Protein AF-A0A7C6T368-F1 (afdb_monomer_lite)

pLDDT: mean 79.38, std 20.8, range [35.84, 97.06]

Foldseek 3Di:
DDDDDDDDPPPDDDPPDDDDDDPVVSLVVCLVPPQLVVVLLVLLQVLCVVVVHDSPQWDWDDDPQKTFIDGPHDTQDIDGSVRSVVQSVVDSNSSNVVCNCRVVVVVVVDDD

Radius of gyration: 17.43 Å; chains: 1; bounding box: 48×48×42 Å

Structure (mmCIF, N/CA/C/O backbone):
data_AF-A0A7C6T368-F1
#
_entry.id   AF-A0A7C6T368-F1
#
loop_
_atom_site.group_PDB
_atom_site.id
_atom_site.type_symbol
_atom_site.label_atom_id
_atom_site.label_alt_id
_atom_site.label_comp_id
_atom_site.label_asym_id
_atom_site.label_entity_id
_atom_site.label_seq_i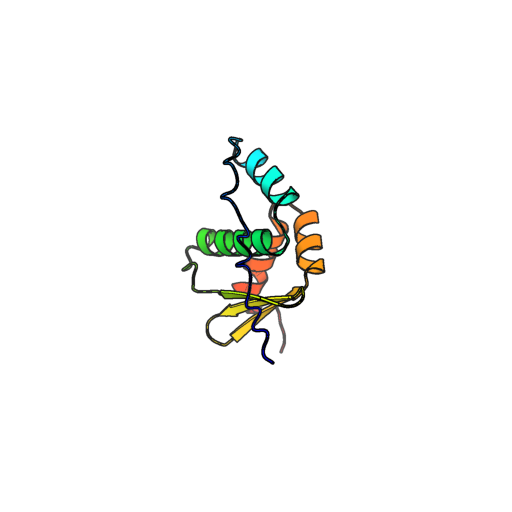d
_atom_site.pdbx_PDB_ins_code
_atom_site.Cartn_x
_atom_site.Cartn_y
_atom_site.Cartn_z
_atom_site.occupancy
_atom_site.B_iso_or_equiv
_atom_site.auth_seq_id
_atom_site.auth_comp_id
_atom_site.auth_asym_id
_atom_site.auth_atom_id
_atom_site.pdbx_PDB_model_num
ATOM 1 N N . MET A 1 1 ? 25.278 -32.854 28.087 1.00 45.22 1 MET A N 1
ATOM 2 C CA . MET A 1 1 ? 23.974 -32.192 28.330 1.00 45.22 1 MET A CA 1
ATOM 3 C C . MET A 1 1 ? 24.285 -30.905 29.082 1.00 45.22 1 MET A C 1
ATOM 5 O O . MET A 1 1 ? 25.014 -31.015 30.048 1.00 45.22 1 MET A O 1
ATOM 9 N N . LEU A 1 2 ? 23.911 -29.685 28.701 1.00 42.62 2 LEU A N 1
ATOM 10 C CA . LEU A 1 2 ? 23.062 -29.158 27.634 1.00 42.62 2 LEU A CA 1
ATOM 11 C C . LEU A 1 2 ? 23.870 -28.174 26.761 1.00 42.62 2 LEU A C 1
ATOM 13 O O . LEU A 1 2 ? 24.763 -27.492 27.253 1.00 42.62 2 LEU A O 1
ATOM 17 N N . LYS A 1 3 ? 23.545 -28.116 25.466 1.00 43.22 3 LYS A N 1
ATOM 18 C CA . LYS A 1 3 ? 23.913 -27.014 24.571 1.00 43.22 3 LYS A CA 1
ATOM 19 C C . LYS A 1 3 ? 22.771 -26.005 24.622 1.00 43.22 3 LYS A C 1
ATOM 21 O O . LYS A 1 3 ? 21.669 -26.366 24.225 1.00 43.22 3 LYS A O 1
ATOM 26 N N . GLU A 1 4 ? 23.041 -24.767 25.004 1.00 44.53 4 GLU A N 1
ATOM 27 C CA . GLU A 1 4 ? 22.156 -23.648 24.681 1.00 44.53 4 GLU A CA 1
ATOM 28 C C . GLU A 1 4 ? 22.870 -22.756 23.668 1.00 44.53 4 GLU A C 1
ATOM 30 O O . GLU A 1 4 ? 23.777 -21.989 23.979 1.00 44.53 4 GLU A O 1
ATOM 35 N N . LYS A 1 5 ? 22.484 -22.947 22.403 1.00 50.97 5 LYS A N 1
ATOM 36 C CA . LYS A 1 5 ? 22.604 -21.936 21.357 1.00 50.97 5 LYS A CA 1
ATOM 37 C C . LYS A 1 5 ? 21.489 -20.932 21.615 1.00 50.97 5 LYS A C 1
ATOM 39 O O . LYS A 1 5 ? 20.348 -21.368 21.699 1.00 50.97 5 LYS A O 1
ATOM 44 N N . ASN A 1 6 ? 21.779 -19.636 21.650 1.00 41.81 6 ASN A N 1
ATOM 45 C CA . ASN A 1 6 ? 20.746 -18.637 21.410 1.00 41.81 6 ASN A CA 1
ATOM 46 C C . ASN A 1 6 ? 21.300 -17.439 20.638 1.00 41.81 6 ASN A C 1
ATOM 48 O O . ASN A 1 6 ? 22.060 -16.629 21.157 1.00 41.81 6 ASN A O 1
ATOM 52 N N . SER A 1 7 ? 20.852 -17.411 19.381 1.00 41.41 7 SER A N 1
ATOM 53 C CA . SER A 1 7 ? 20.502 -16.255 18.564 1.00 41.41 7 SER A CA 1
ATOM 54 C C . SER A 1 7 ? 21.564 -15.173 18.403 1.00 41.41 7 SER A C 1
ATOM 56 O O . SER A 1 7 ? 21.594 -14.174 19.121 1.00 41.41 7 SER A O 1
ATOM 58 N N . GLU A 1 8 ? 22.362 -15.334 17.350 1.00 41.69 8 GLU A N 1
ATOM 59 C CA . GLU A 1 8 ? 22.941 -14.205 16.630 1.00 41.69 8 GLU A CA 1
ATOM 60 C C . GLU A 1 8 ? 21.813 -13.210 16.327 1.00 41.69 8 GLU A C 1
ATOM 62 O O . GLU A 1 8 ? 20.777 -13.559 15.759 1.00 41.69 8 GLU A O 1
ATOM 67 N N . LYS A 1 9 ? 21.974 -11.978 16.812 1.00 43.88 9 LYS A N 1
ATOM 68 C CA . LYS A 1 9 ? 21.125 -10.860 16.423 1.00 43.88 9 LYS A CA 1
ATOM 69 C C . LYS A 1 9 ? 21.375 -10.632 14.939 1.00 43.88 9 LYS A C 1
ATOM 71 O O . LYS A 1 9 ? 22.481 -10.261 14.556 1.00 43.88 9 LYS A O 1
ATOM 76 N N . GLU A 1 10 ? 20.357 -10.871 14.129 1.00 41.31 10 GLU A N 1
ATOM 77 C CA . GLU A 1 10 ? 20.323 -10.447 12.739 1.00 41.31 10 GLU A CA 1
ATOM 78 C C . GLU A 1 10 ? 20.335 -8.910 12.705 1.00 41.31 10 GLU A C 1
ATOM 80 O O . GLU A 1 10 ? 19.306 -8.242 12.776 1.00 41.31 10 GLU A O 1
ATOM 85 N N . ASP A 1 11 ? 21.543 -8.351 12.660 1.00 48.12 11 ASP A N 1
ATOM 86 C CA . ASP A 1 11 ? 21.826 -6.942 12.406 1.00 48.12 11 ASP A CA 1
ATOM 87 C C . ASP A 1 11 ? 21.502 -6.644 10.932 1.00 48.12 11 ASP A C 1
ATOM 89 O O . ASP A 1 11 ? 22.340 -6.758 10.034 1.00 48.12 11 ASP A O 1
ATOM 93 N N . CYS A 1 12 ? 20.225 -6.375 10.666 1.00 37.50 12 CYS A N 1
ATOM 94 C CA . CYS A 1 12 ? 19.682 -6.213 9.322 1.00 37.50 12 CYS A CA 1
ATOM 95 C C . CYS A 1 12 ? 19.235 -4.775 9.083 1.00 37.50 12 CYS A C 1
ATOM 97 O O . CYS A 1 12 ? 18.093 -4.412 9.355 1.00 37.50 12 CYS A O 1
ATOM 99 N N . GLY A 1 13 ? 20.120 -3.981 8.482 1.00 40.06 13 GLY A N 1
ATOM 100 C CA . GLY A 1 13 ? 19.713 -2.794 7.731 1.00 40.06 13 GLY A CA 1
ATOM 101 C C . GLY A 1 13 ? 20.498 -1.546 8.091 1.00 40.06 13 GLY A C 1
ATOM 102 O O . GLY A 1 13 ? 20.042 -0.703 8.857 1.00 40.06 13 GLY A O 1
ATOM 103 N N . ARG A 1 14 ? 21.675 -1.391 7.475 1.00 47.16 14 ARG A N 1
ATOM 104 C CA . ARG A 1 14 ? 22.393 -0.108 7.442 1.00 47.16 14 ARG A CA 1
ATOM 105 C C . ARG A 1 14 ? 21.462 0.993 6.904 1.00 47.16 14 ARG A C 1
ATOM 107 O O . ARG A 1 14 ? 20.674 0.710 6.000 1.00 47.16 14 ARG A O 1
ATOM 114 N N . PRO A 1 15 ? 21.582 2.251 7.365 1.00 48.34 15 PRO A N 1
ATOM 115 C CA . PRO A 1 15 ? 20.807 3.348 6.802 1.00 48.34 15 PRO A CA 1
ATOM 116 C C . PRO A 1 15 ? 21.150 3.498 5.314 1.00 48.34 15 PRO A C 1
ATOM 118 O O . PRO A 1 15 ? 22.318 3.658 4.947 1.00 48.34 15 PRO A O 1
ATOM 121 N N . PHE A 1 16 ? 20.133 3.405 4.454 1.00 50.12 16 PHE A N 1
ATOM 122 C CA . PHE A 1 16 ? 20.272 3.596 3.014 1.00 50.12 16 PHE A CA 1
ATOM 123 C C . PHE A 1 16 ? 20.984 4.926 2.724 1.00 50.12 16 PHE A C 1
ATOM 125 O O . PHE A 1 16 ? 20.632 5.986 3.247 1.00 50.12 16 PHE A O 1
ATOM 132 N N . ARG A 1 17 ? 22.023 4.857 1.888 1.00 51.56 17 ARG A N 1
ATOM 133 C CA . ARG A 1 17 ? 22.825 6.001 1.445 1.00 51.56 17 ARG A CA 1
ATOM 134 C C . ARG A 1 17 ? 21.893 6.990 0.729 1.00 51.56 17 ARG A C 1
ATOM 136 O O . ARG A 1 17 ? 21.255 6.614 -0.248 1.00 51.56 17 ARG A O 1
ATOM 143 N N . ARG A 1 18 ? 21.804 8.241 1.202 1.00 48.69 18 ARG A N 1
ATOM 144 C CA . ARG A 1 18 ? 21.010 9.307 0.558 1.00 48.69 18 ARG A CA 1
ATOM 145 C C . ARG A 1 18 ? 21.470 9.490 -0.894 1.00 48.69 18 ARG A C 1
ATOM 147 O O . ARG A 1 18 ? 22.585 9.950 -1.128 1.00 48.69 18 ARG A O 1
ATOM 154 N N . ILE A 1 19 ? 20.615 9.145 -1.855 1.00 48.41 19 ILE A N 1
ATOM 155 C CA . ILE A 1 19 ? 20.843 9.426 -3.275 1.00 48.41 19 ILE A CA 1
ATOM 156 C C . ILE A 1 19 ? 20.332 10.843 -3.543 1.00 48.41 19 ILE A C 1
ATOM 158 O O . ILE A 1 19 ? 19.137 11.109 -3.436 1.00 48.41 19 ILE A O 1
ATOM 162 N N . ALA A 1 20 ? 21.244 11.766 -3.851 1.00 43.22 20 ALA A N 1
ATOM 163 C CA . ALA A 1 20 ? 20.900 13.119 -4.268 1.00 43.22 20 ALA A CA 1
ATOM 164 C C . ALA A 1 20 ? 20.480 13.100 -5.746 1.00 43.22 20 ALA A C 1
ATOM 166 O O . ALA A 1 20 ? 21.319 13.103 -6.642 1.00 43.22 20 ALA A O 1
ATOM 167 N N . GLY A 1 21 ? 19.174 13.052 -5.990 1.00 42.69 21 GLY A N 1
ATOM 168 C CA . GLY A 1 21 ? 18.560 13.285 -7.293 1.00 42.69 21 GLY A CA 1
ATOM 169 C C . GLY A 1 21 ? 17.357 14.208 -7.136 1.00 42.69 21 GLY A C 1
ATOM 170 O O . GLY A 1 21 ? 16.777 14.277 -6.051 1.00 42.69 21 GLY A O 1
ATOM 171 N N . GLY A 1 22 ? 16.975 14.914 -8.205 1.00 53.50 22 GLY A N 1
ATOM 172 C CA . GLY A 1 22 ? 15.682 15.606 -8.248 1.00 53.50 22 GLY A CA 1
ATOM 173 C C . GLY A 1 22 ? 14.554 14.635 -7.883 1.00 53.50 22 GLY A C 1
ATOM 174 O O . GLY A 1 22 ? 14.705 13.428 -8.091 1.00 53.50 22 GLY A O 1
ATOM 175 N N . SER A 1 23 ? 13.453 15.144 -7.322 1.00 62.66 23 SER A N 1
ATOM 176 C CA . SER A 1 23 ? 12.370 14.324 -6.749 1.00 62.66 23 SER A CA 1
ATOM 177 C C . SER A 1 23 ? 11.963 13.146 -7.645 1.00 62.66 23 SER A C 1
ATOM 179 O O . SER A 1 23 ? 11.836 12.034 -7.148 1.00 62.66 23 SER A O 1
ATOM 181 N N . GLY A 1 24 ? 11.889 13.345 -8.967 1.00 70.69 24 GLY A N 1
ATOM 182 C CA . GLY A 1 24 ? 11.578 12.284 -9.933 1.00 70.69 24 GLY A CA 1
ATOM 183 C C . GLY A 1 24 ? 12.645 11.187 -10.091 1.00 70.69 24 GLY A C 1
ATOM 184 O O . GLY A 1 24 ? 12.299 10.015 -10.213 1.00 70.69 24 GLY A O 1
ATOM 185 N N . PHE A 1 25 ? 13.942 11.519 -10.051 1.00 77.38 25 PHE A N 1
ATOM 186 C CA . PHE A 1 25 ? 15.007 10.509 -10.154 1.00 77.38 25 PHE A CA 1
ATOM 187 C C . PHE A 1 25 ? 15.107 9.690 -8.868 1.00 77.38 25 PHE A C 1
ATOM 189 O O . PHE A 1 25 ? 15.115 8.462 -8.924 1.00 77.38 25 PHE A O 1
ATOM 196 N N . ALA A 1 26 ? 15.128 10.352 -7.708 1.00 80.62 26 ALA A N 1
ATOM 197 C CA . ALA A 1 26 ? 15.185 9.660 -6.423 1.00 80.62 26 ALA A CA 1
ATOM 198 C C . ALA A 1 26 ? 13.968 8.739 -6.221 1.00 80.62 26 ALA A C 1
ATOM 200 O O . ALA A 1 26 ? 14.131 7.612 -5.757 1.00 80.62 26 ALA A O 1
ATOM 201 N N . ASP A 1 27 ? 12.776 9.177 -6.637 1.00 80.00 27 ASP A N 1
ATOM 202 C CA . ASP A 1 27 ? 11.560 8.365 -6.588 1.00 80.00 27 ASP A CA 1
ATOM 203 C C . ASP A 1 27 ? 11.629 7.152 -7.527 1.00 80.00 27 ASP A C 1
ATOM 205 O O . ASP A 1 27 ? 11.308 6.036 -7.122 1.00 80.00 27 ASP A O 1
ATOM 209 N N . SER A 1 28 ? 12.147 7.327 -8.748 1.00 81.69 28 SER A N 1
ATOM 210 C CA . SER A 1 28 ? 12.324 6.211 -9.688 1.00 81.69 28 SER A CA 1
ATOM 211 C C . SER A 1 28 ? 13.293 5.139 -9.169 1.00 81.69 28 SER A C 1
ATOM 213 O O . SER A 1 28 ? 13.029 3.940 -9.292 1.00 81.69 28 SER A O 1
ATOM 21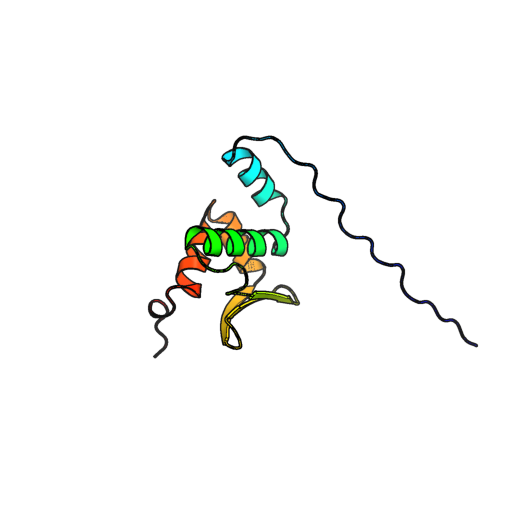5 N N . ILE A 1 29 ? 14.389 5.557 -8.527 1.00 84.69 29 ILE A N 1
ATOM 216 C CA . ILE A 1 29 ? 15.350 4.640 -7.911 1.00 84.69 29 ILE A CA 1
ATOM 217 C C . ILE A 1 29 ? 14.732 3.957 -6.691 1.00 84.69 29 ILE A C 1
ATOM 219 O O . ILE A 1 29 ? 14.855 2.746 -6.537 1.00 84.69 29 ILE A O 1
ATOM 223 N N . PHE A 1 30 ? 14.019 4.702 -5.848 1.00 84.62 30 PHE A N 1
ATOM 224 C CA . PHE A 1 30 ? 13.311 4.124 -4.711 1.00 84.62 30 PHE A CA 1
ATOM 225 C C . PHE A 1 30 ? 12.315 3.048 -5.161 1.00 84.62 30 PHE A C 1
ATOM 227 O O . PHE A 1 30 ? 12.342 1.938 -4.640 1.00 84.62 30 PHE A O 1
ATOM 234 N N . ARG A 1 31 ? 11.491 3.333 -6.175 1.00 82.44 31 ARG A N 1
ATOM 235 C CA . ARG A 1 31 ? 10.506 2.384 -6.714 1.00 82.44 31 ARG A CA 1
ATOM 236 C C . ARG A 1 31 ? 11.132 1.100 -7.245 1.00 82.44 31 ARG A C 1
ATOM 238 O O . ARG A 1 31 ? 10.514 0.049 -7.149 1.00 82.44 31 ARG A O 1
ATOM 245 N N . THR A 1 32 ? 12.328 1.187 -7.821 1.00 84.25 32 THR A N 1
ATOM 246 C CA . THR A 1 32 ? 13.019 0.026 -8.402 1.00 84.25 32 THR A CA 1
ATOM 247 C C . THR A 1 32 ? 13.823 -0.772 -7.382 1.00 84.25 32 THR A C 1
ATOM 249 O O . THR A 1 32 ? 14.048 -1.958 -7.599 1.00 84.25 32 THR A O 1
ATOM 252 N N . GLN A 1 33 ? 14.265 -0.149 -6.286 1.00 89.00 33 GLN A N 1
ATOM 253 C CA . GLN A 1 33 ? 15.140 -0.789 -5.297 1.00 89.00 33 GLN A CA 1
ATOM 254 C C . GLN A 1 33 ? 14.445 -1.173 -3.989 1.00 89.00 33 GLN A C 1
ATOM 256 O O . GLN A 1 33 ? 14.962 -2.021 -3.264 1.00 89.00 33 GLN A O 1
ATOM 261 N N . ALA A 1 34 ? 13.320 -0.545 -3.647 1.00 90.12 34 ALA A N 1
ATOM 262 C CA . ALA A 1 34 ? 12.596 -0.865 -2.427 1.00 90.12 34 ALA A CA 1
ATOM 263 C C . ALA A 1 34 ? 11.943 -2.247 -2.528 1.00 90.12 34 ALA A C 1
ATOM 265 O O . ALA A 1 34 ? 11.267 -2.556 -3.509 1.00 90.12 34 ALA A O 1
ATOM 266 N N . ASP A 1 35 ? 12.069 -3.057 -1.476 1.00 92.81 35 ASP A N 1
ATOM 267 C CA . ASP A 1 35 ? 11.250 -4.261 -1.349 1.00 92.81 35 ASP A CA 1
ATOM 268 C C . ASP A 1 35 ? 9.754 -3.911 -1.245 1.00 92.81 35 ASP A C 1
ATOM 270 O O . ASP A 1 35 ? 9.362 -2.768 -0.972 1.00 92.81 35 ASP A O 1
ATOM 274 N N . SER A 1 36 ? 8.906 -4.905 -1.504 1.00 93.50 36 SER A N 1
ATOM 275 C CA . SER A 1 36 ? 7.439 -4.812 -1.529 1.00 93.50 36 SER A CA 1
ATOM 276 C C . SER A 1 36 ? 6.890 -4.127 -0.272 1.00 93.50 36 SER A C 1
ATOM 278 O O . SER A 1 36 ? 5.998 -3.280 -0.345 1.00 93.50 36 SER A O 1
ATOM 280 N N . ARG A 1 37 ? 7.491 -4.412 0.889 1.00 94.00 37 ARG A N 1
ATOM 281 C CA . ARG A 1 37 ? 7.076 -3.879 2.188 1.00 94.00 37 ARG A CA 1
ATOM 282 C C . ARG A 1 37 ? 7.443 -2.426 2.390 1.00 94.00 37 ARG A C 1
ATOM 284 O O . ARG A 1 37 ? 6.574 -1.630 2.742 1.00 94.00 37 ARG A O 1
ATOM 291 N N . ASN A 1 38 ? 8.699 -2.071 2.173 1.00 93.56 38 ASN A N 1
ATOM 292 C CA . ASN A 1 38 ? 9.174 -0.704 2.321 1.00 93.56 38 ASN A CA 1
ATOM 293 C C . ASN A 1 38 ? 8.499 0.226 1.312 1.00 93.56 38 ASN A C 1
ATOM 295 O O . ASN A 1 38 ? 8.174 1.370 1.639 1.00 93.56 38 ASN A O 1
ATOM 299 N N . TYR A 1 39 ? 8.219 -0.280 0.113 1.00 94.06 39 TYR A N 1
ATOM 300 C CA . TYR A 1 39 ? 7.445 0.437 -0.886 1.00 94.06 39 TYR A CA 1
ATOM 301 C C . TYR A 1 39 ? 6.003 0.674 -0.437 1.00 94.06 39 TYR A C 1
ATOM 303 O O . TYR A 1 39 ? 5.596 1.831 -0.349 1.00 94.06 39 TYR A O 1
ATOM 311 N N . ALA A 1 40 ? 5.258 -0.382 -0.087 1.00 95.12 40 ALA A N 1
ATOM 312 C CA . ALA A 1 40 ? 3.860 -0.265 0.329 1.00 95.12 40 ALA A CA 1
ATOM 313 C C . ALA A 1 40 ? 3.694 0.649 1.553 1.00 95.12 40 ALA A C 1
ATOM 315 O O . ALA A 1 40 ? 2.833 1.528 1.558 1.00 95.12 40 ALA A O 1
ATOM 316 N N . TYR A 1 41 ? 4.582 0.520 2.546 1.00 95.19 41 TYR A N 1
ATOM 317 C CA . TYR A 1 41 ? 4.586 1.383 3.729 1.00 95.19 41 TYR A CA 1
ATOM 318 C C . TYR A 1 41 ? 4.827 2.854 3.370 1.00 95.19 41 TYR A C 1
ATOM 320 O O . TYR A 1 41 ? 4.157 3.752 3.880 1.00 95.19 41 TYR A O 1
ATOM 328 N N . SER A 1 42 ? 5.773 3.110 2.464 1.00 94.31 42 SER A N 1
ATOM 329 C CA . SER A 1 42 ? 6.082 4.470 2.023 1.00 94.31 42 SER A CA 1
ATOM 330 C C . SER A 1 42 ? 4.936 5.089 1.229 1.00 94.31 42 SER A C 1
ATOM 332 O O . SER A 1 42 ? 4.671 6.277 1.403 1.00 94.31 42 SER A O 1
ATOM 334 N N . MET A 1 43 ? 4.248 4.305 0.392 1.00 95.69 43 MET A N 1
ATOM 335 C CA . MET A 1 43 ? 3.065 4.774 -0.337 1.00 95.69 43 MET A CA 1
ATOM 336 C C . MET A 1 43 ? 1.920 5.096 0.626 1.00 95.69 43 MET A C 1
ATOM 338 O O . MET A 1 43 ? 1.351 6.178 0.532 1.00 95.69 43 MET A O 1
ATOM 342 N N . LEU A 1 44 ? 1.650 4.239 1.619 1.00 96.62 44 LEU A N 1
ATOM 343 C CA . LEU A 1 44 ? 0.655 4.524 2.658 1.00 96.62 44 LEU A CA 1
ATOM 344 C C . LEU A 1 44 ? 0.957 5.842 3.385 1.00 96.62 44 LEU A C 1
ATOM 346 O O . LEU A 1 44 ? 0.095 6.708 3.479 1.00 96.62 44 LEU A O 1
ATOM 350 N N . ARG A 1 45 ? 2.198 6.036 3.849 1.00 95.00 45 ARG A N 1
ATOM 351 C CA . ARG A 1 45 ? 2.606 7.272 4.543 1.00 95.00 45 ARG A CA 1
ATOM 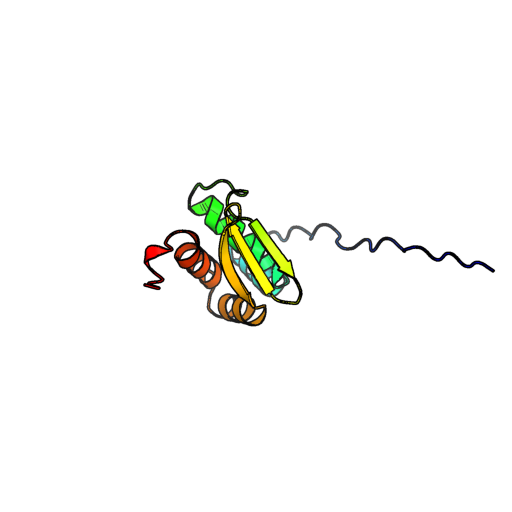352 C C . ARG A 1 45 ? 2.470 8.511 3.655 1.00 95.00 45 ARG A C 1
ATOM 354 O O . ARG A 1 45 ? 2.167 9.588 4.155 1.00 95.00 45 ARG A O 1
ATOM 361 N N . ARG A 1 46 ? 2.700 8.389 2.344 1.00 93.38 46 ARG A N 1
ATOM 362 C CA . ARG A 1 46 ? 2.472 9.490 1.394 1.00 93.38 46 ARG A CA 1
ATOM 363 C C . ARG A 1 46 ? 0.993 9.807 1.227 1.00 93.38 46 ARG A C 1
ATOM 365 O O . ARG A 1 46 ? 0.664 10.986 1.251 1.00 93.38 46 ARG A O 1
ATOM 372 N N . VAL A 1 47 ? 0.134 8.794 1.117 1.00 95.44 47 VAL A N 1
ATOM 373 C CA . VAL A 1 47 ? -1.324 8.977 1.063 1.00 95.44 47 VAL A CA 1
ATOM 374 C C . VAL A 1 47 ? -1.812 9.681 2.326 1.00 95.44 47 VAL A C 1
ATOM 376 O O . VAL A 1 47 ? -2.411 10.741 2.219 1.00 95.44 47 VAL A O 1
ATOM 379 N N . LEU A 1 48 ? -1.465 9.182 3.516 1.00 94.75 48 LEU A N 1
ATOM 380 C CA . LEU A 1 48 ? -1.893 9.804 4.776 1.00 94.75 48 LEU A CA 1
ATOM 381 C C . LEU A 1 48 ? -1.434 11.265 4.888 1.00 94.75 48 LEU A C 1
ATOM 383 O O . LEU A 1 48 ? -2.235 12.129 5.224 1.00 94.75 48 LEU A O 1
ATOM 387 N N . ARG A 1 49 ? -0.181 11.569 4.520 1.00 94.19 49 ARG A N 1
ATOM 388 C CA . ARG A 1 49 ? 0.312 12.956 4.498 1.00 94.19 49 ARG A CA 1
ATOM 389 C C . ARG A 1 49 ? -0.390 13.839 3.470 1.00 94.19 49 ARG A C 1
ATOM 391 O O . ARG A 1 49 ? -0.614 15.009 3.755 1.00 94.19 49 ARG A O 1
ATOM 398 N N . ARG A 1 50 ? -0.672 13.313 2.273 1.00 93.19 50 ARG A N 1
ATOM 399 C CA . ARG A 1 50 ? -1.345 14.056 1.195 1.00 93.19 50 ARG A CA 1
ATOM 400 C C . ARG A 1 50 ? -2.757 14.463 1.607 1.00 93.19 50 ARG A C 1
ATOM 402 O O . ARG A 1 50 ? -3.172 15.562 1.270 1.00 93.19 50 ARG A O 1
ATOM 409 N N . GLU A 1 51 ? -3.436 13.598 2.352 1.00 92.44 51 GLU A N 1
ATOM 410 C CA . GLU A 1 51 ? -4.807 13.806 2.826 1.00 92.44 51 GLU A CA 1
ATOM 411 C C . GLU A 1 51 ? -4.871 14.418 4.240 1.00 92.44 51 GLU A C 1
ATOM 413 O O . GLU A 1 51 ? -5.925 14.414 4.867 1.00 92.44 51 GLU A O 1
ATOM 418 N N . GLU A 1 52 ? -3.745 14.927 4.759 1.00 93.69 52 GLU A N 1
ATOM 419 C CA . GLU A 1 52 ? -3.639 15.574 6.080 1.00 93.69 52 GLU A CA 1
ATOM 420 C C . GLU A 1 52 ? -4.128 14.701 7.259 1.00 93.69 52 GLU A C 1
ATOM 422 O O . GLU A 1 52 ? -4.590 15.200 8.287 1.00 93.69 52 GLU A O 1
ATOM 427 N N . LEU A 1 53 ? -3.990 13.379 7.132 1.00 91.69 53 LEU A N 1
ATOM 428 C CA . LEU A 1 53 ? -4.340 12.403 8.162 1.00 91.69 53 LEU A CA 1
ATOM 429 C C . LEU A 1 53 ? -3.149 12.092 9.072 1.00 91.69 53 LEU A C 1
ATOM 431 O O . LEU A 1 53 ? -1.989 12.121 8.654 1.00 91.69 53 LEU A O 1
ATOM 435 N N . ASP A 1 54 ? -3.449 11.713 10.317 1.00 92.19 54 ASP A N 1
ATOM 436 C CA . ASP A 1 54 ? -2.444 11.173 11.232 1.00 92.19 54 ASP A CA 1
ATOM 437 C C . ASP A 1 54 ? -1.810 9.919 10.613 1.00 92.19 54 ASP A C 1
ATOM 439 O O . ASP A 1 54 ? -2.509 8.997 10.184 1.00 92.19 54 ASP A O 1
ATOM 443 N N . GLU A 1 55 ? -0.480 9.867 10.565 1.00 88.56 55 GLU A N 1
ATOM 444 C CA . GLU A 1 55 ? 0.239 8.754 9.959 1.00 88.56 55 GLU A CA 1
ATOM 445 C C . GLU A 1 55 ? 0.069 7.430 10.739 1.00 88.56 55 GLU A C 1
ATOM 447 O O . GLU A 1 55 ? 0.383 6.362 10.207 1.00 88.56 55 GLU A O 1
ATOM 452 N N . GLU A 1 56 ? -0.439 7.489 11.975 1.00 89.62 56 GLU A N 1
ATOM 453 C CA . GLU A 1 56 ? -0.792 6.323 12.798 1.00 89.62 56 GLU A CA 1
ATOM 454 C C . GLU A 1 56 ? -2.272 5.911 12.677 1.00 89.62 56 GLU A C 1
ATOM 456 O O . GLU A 1 56 ? -2.665 4.865 13.198 1.00 89.62 56 GLU A O 1
ATOM 461 N N . SER A 1 57 ? -3.098 6.688 11.962 1.00 92.00 57 SER A N 1
ATOM 462 C CA . SER A 1 57 ? -4.537 6.412 11.808 1.00 92.00 57 SER A CA 1
ATOM 463 C C . SER A 1 57 ? -4.833 5.119 11.045 1.00 92.00 57 SER A C 1
ATOM 465 O O . SER A 1 57 ? -5.854 4.475 11.293 1.00 92.00 57 SER A O 1
ATOM 467 N N . ILE A 1 58 ? -3.936 4.716 10.140 1.00 95.19 58 ILE A N 1
ATOM 468 C CA . ILE A 1 58 ? -4.011 3.450 9.412 1.00 95.19 58 ILE A CA 1
ATOM 469 C C . ILE A 1 58 ? -2.699 2.697 9.596 1.00 95.19 58 ILE A C 1
ATOM 471 O O . ILE A 1 58 ? -1.623 3.158 9.215 1.00 95.19 58 ILE A O 1
ATOM 475 N N . ARG A 1 59 ? -2.798 1.489 10.150 1.00 94.38 59 ARG A N 1
ATOM 476 C CA . ARG A 1 59 ? -1.664 0.600 10.401 1.00 94.38 59 ARG A CA 1
ATOM 477 C C . ARG A 1 59 ? -1.550 -0.427 9.285 1.00 94.38 59 ARG A C 1
ATOM 479 O O . ARG A 1 59 ? -2.546 -1.021 8.881 1.00 94.38 59 ARG A O 1
ATOM 486 N N . MET A 1 60 ? -0.324 -0.668 8.823 1.00 95.88 60 MET A N 1
ATOM 487 C CA . MET A 1 60 ? -0.019 -1.731 7.864 1.00 95.88 60 MET A CA 1
ATOM 488 C C . MET A 1 60 ? 0.752 -2.857 8.547 1.00 95.88 60 MET A C 1
ATOM 490 O O . MET A 1 60 ? 1.838 -2.640 9.089 1.00 95.88 60 MET A O 1
ATOM 494 N N . PHE A 1 61 ? 0.230 -4.075 8.454 1.00 93.69 61 PHE A N 1
ATOM 495 C CA . PHE A 1 61 ? 0.908 -5.290 8.891 1.00 93.69 61 PHE A CA 1
ATOM 496 C C . PHE A 1 61 ? 1.312 -6.133 7.687 1.00 93.69 61 PHE A C 1
ATOM 498 O O . PHE A 1 61 ? 0.556 -6.274 6.728 1.00 93.69 61 PHE A O 1
ATOM 505 N N . CYS A 1 62 ? 2.502 -6.729 7.755 1.00 90.31 62 CYS A N 1
ATOM 506 C CA . CYS A 1 62 ? 2.994 -7.642 6.729 1.00 90.31 62 CYS A CA 1
ATOM 507 C C . CYS A 1 62 ? 3.211 -9.026 7.323 1.00 90.31 62 CYS A C 1
ATOM 509 O O . CYS A 1 62 ? 3.996 -9.177 8.262 1.00 90.31 62 CYS A O 1
ATOM 511 N N . ARG A 1 63 ? 2.573 -10.047 6.749 1.00 86.50 63 ARG A N 1
ATOM 512 C CA . ARG A 1 63 ? 2.829 -11.446 7.108 1.00 86.50 63 ARG A CA 1
ATOM 513 C C . ARG A 1 63 ? 2.685 -12.331 5.881 1.00 86.50 63 ARG A C 1
ATOM 515 O O . ARG A 1 63 ? 1.704 -12.206 5.160 1.00 86.50 63 ARG A O 1
ATOM 522 N N . THR A 1 64 ? 3.649 -13.229 5.659 1.00 86.94 64 THR A N 1
ATOM 523 C CA . THR A 1 64 ? 3.573 -14.275 4.614 1.00 86.94 64 THR A CA 1
ATOM 524 C C . THR A 1 64 ? 3.166 -13.742 3.229 1.00 86.94 64 THR A C 1
ATOM 526 O O . THR A 1 64 ? 2.295 -14.312 2.584 1.00 86.94 64 THR A O 1
ATOM 529 N N . GLY A 1 65 ? 3.747 -12.617 2.792 1.00 88.12 65 GLY A N 1
ATOM 530 C CA . GLY A 1 65 ? 3.430 -12.011 1.489 1.00 88.12 65 GLY A CA 1
ATOM 531 C C . GLY A 1 65 ? 2.060 -11.325 1.410 1.00 88.12 65 GLY A C 1
ATOM 532 O O . GLY A 1 65 ? 1.605 -11.015 0.315 1.00 88.12 65 GLY A O 1
ATOM 533 N N . MET A 1 66 ? 1.390 -11.090 2.541 1.00 95.12 66 MET A N 1
ATOM 534 C CA . MET A 1 66 ? 0.154 -10.311 2.626 1.00 95.12 66 MET A CA 1
ATOM 535 C C . MET A 1 66 ? 0.387 -8.993 3.359 1.00 95.12 66 MET A C 1
ATOM 537 O O . MET A 1 66 ? 1.157 -8.931 4.322 1.00 95.12 66 MET A O 1
ATOM 541 N N . PHE A 1 67 ? -0.327 -7.968 2.909 1.00 96.69 67 PHE A N 1
ATOM 542 C CA . PHE A 1 67 ? -0.323 -6.595 3.389 1.00 96.69 67 PHE A CA 1
ATOM 543 C C . PHE A 1 67 ? -1.724 -6.268 3.887 1.00 96.69 67 PHE A C 1
ATOM 545 O O . PHE A 1 67 ? -2.653 -6.161 3.091 1.00 96.69 67 PHE A O 1
ATOM 552 N N . VAL A 1 68 ? -1.876 -6.155 5.201 1.00 95.75 68 VAL A N 1
ATOM 553 C CA . VAL A 1 68 ? -3.159 -5.894 5.857 1.00 95.75 68 VAL A CA 1
ATOM 554 C C . VAL A 1 68 ? -3.166 -4.452 6.337 1.00 95.75 68 VAL A C 1
ATOM 556 O O . VAL A 1 68 ? -2.308 -4.069 7.134 1.00 95.75 68 VAL A O 1
ATOM 559 N N . PHE A 1 69 ? -4.122 -3.668 5.853 1.00 95.88 69 PHE A N 1
ATOM 560 C CA . PHE A 1 69 ? -4.337 -2.279 6.239 1.00 95.88 69 PHE A CA 1
ATOM 561 C C . PHE A 1 69 ? -5.519 -2.215 7.197 1.00 95.88 69 PHE A C 1
ATOM 563 O O . PHE A 1 69 ? -6.608 -2.694 6.876 1.00 95.88 69 PHE A O 1
ATOM 570 N N . MET A 1 70 ? -5.294 -1.647 8.376 1.00 94.38 70 MET A N 1
ATOM 571 C CA . MET A 1 70 ? -6.283 -1.597 9.447 1.00 94.38 70 MET A CA 1
ATOM 572 C C . MET A 1 70 ? -6.435 -0.188 9.991 1.00 94.38 70 MET A C 1
ATOM 574 O O . MET A 1 70 ? -5.438 0.514 10.171 1.00 94.38 70 MET A O 1
ATOM 578 N N . LYS A 1 71 ? -7.663 0.178 10.337 1.00 93.12 71 LYS A N 1
ATOM 579 C CA . LYS A 1 71 ? -7.971 1.366 11.129 1.00 93.12 71 LYS A CA 1
ATOM 580 C C . LYS A 1 71 ? -8.619 0.886 12.415 1.00 93.12 71 LYS A C 1
ATOM 582 O O . LYS A 1 71 ? -9.607 0.168 12.369 1.00 93.12 71 LYS A O 1
ATOM 587 N N . GLU A 1 72 ? -8.011 1.228 13.547 1.00 89.25 72 GLU A N 1
ATOM 588 C CA . GLU A 1 72 ? -8.404 0.685 14.854 1.00 89.25 72 GLU A CA 1
ATOM 589 C C . GLU A 1 72 ? -8.386 -0.859 14.845 1.00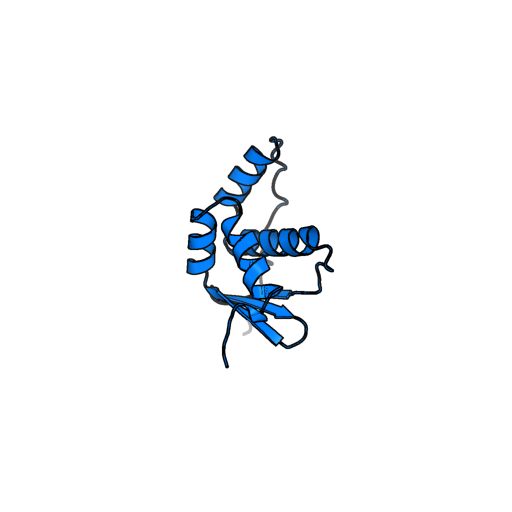 89.25 72 GLU A C 1
ATOM 591 O O . GLU A 1 72 ? -7.298 -1.439 14.718 1.00 89.25 72 GLU A O 1
ATOM 596 N N . GLU A 1 73 ? -9.545 -1.510 14.967 1.00 89.69 73 GLU A N 1
ATOM 597 C CA . GLU A 1 73 ? -9.715 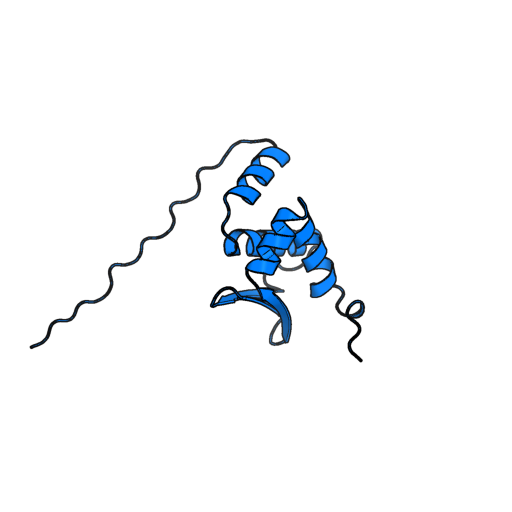-2.972 14.921 1.00 89.69 73 GLU A CA 1
ATOM 598 C C . GLU A 1 73 ? -10.267 -3.478 13.574 1.00 89.69 73 GLU A C 1
ATOM 600 O O . GLU A 1 73 ? -10.262 -4.685 13.326 1.00 89.69 73 GLU A O 1
ATOM 605 N N . ASP A 1 74 ? -10.652 -2.572 12.672 1.00 90.44 74 ASP A N 1
ATOM 606 C CA . ASP A 1 74 ? -11.258 -2.912 11.389 1.00 90.44 74 ASP A CA 1
ATOM 607 C C . ASP A 1 74 ? -10.205 -3.150 10.307 1.00 90.44 74 ASP A C 1
ATOM 609 O O . ASP A 1 74 ? -9.282 -2.354 10.094 1.00 90.44 74 ASP A O 1
ATOM 613 N N . VAL A 1 75 ? -10.366 -4.255 9.577 1.00 92.38 75 VAL A N 1
ATOM 614 C CA . VAL A 1 75 ? -9.582 -4.541 8.374 1.00 92.38 75 VAL A CA 1
ATOM 615 C C . VAL A 1 75 ? -10.212 -3.805 7.199 1.00 92.38 75 VAL A C 1
ATOM 617 O O . VAL A 1 75 ? -11.315 -4.136 6.778 1.00 92.38 75 VAL A O 1
ATOM 620 N N . LEU A 1 76 ? -9.483 -2.838 6.645 1.00 93.19 76 LEU A N 1
ATOM 621 C CA . LEU A 1 76 ? -9.943 -2.042 5.508 1.00 93.19 76 LEU A CA 1
ATOM 622 C C . LEU A 1 76 ? -9.599 -2.700 4.171 1.00 93.19 76 LEU A C 1
ATOM 624 O O . LEU A 1 76 ? -10.377 -2.662 3.225 1.00 93.19 76 LEU A O 1
ATOM 628 N N . LEU A 1 77 ? -8.402 -3.280 4.076 1.00 95.38 77 LEU A N 1
ATOM 629 C CA . LEU A 1 77 ? -7.876 -3.800 2.821 1.00 95.38 77 LEU A CA 1
ATOM 630 C C . LEU A 1 77 ? -6.830 -4.882 3.086 1.00 95.38 77 LEU A C 1
ATOM 632 O O . LEU A 1 77 ? -5.983 -4.746 3.971 1.00 95.38 77 LEU A O 1
ATOM 636 N N . ILE A 1 78 ? -6.855 -5.932 2.270 1.00 95.50 78 ILE A N 1
ATOM 637 C CA . ILE A 1 78 ? -5.805 -6.948 2.221 1.00 95.50 78 ILE A CA 1
ATOM 638 C C . ILE A 1 78 ? -5.286 -7.016 0.789 1.00 95.50 78 ILE A C 1
ATOM 640 O O . ILE A 1 78 ? -6.059 -7.240 -0.137 1.00 95.50 78 ILE A O 1
ATOM 644 N N . LEU A 1 79 ? -3.977 -6.847 0.617 1.00 96.75 79 LEU A N 1
ATOM 645 C CA . LEU A 1 79 ? -3.286 -7.027 -0.658 1.00 96.75 79 LEU A CA 1
ATOM 646 C C . LEU A 1 79 ? -2.256 -8.141 -0.544 1.00 96.75 79 LEU A C 1
ATOM 648 O O . LEU A 1 79 ? -1.631 -8.329 0.501 1.00 96.75 79 LEU A O 1
ATOM 652 N N . THR A 1 80 ? -2.037 -8.868 -1.629 1.00 97.06 80 THR A N 1
ATOM 653 C CA . THR A 1 80 ? -0.898 -9.777 -1.740 1.00 97.06 80 THR A CA 1
ATOM 654 C C . THR A 1 80 ? 0.333 -9.029 -2.244 1.00 97.06 80 THR A C 1
ATOM 656 O O . THR A 1 80 ? 0.243 -7.956 -2.837 1.00 97.06 80 THR A O 1
ATOM 659 N N . GLU A 1 81 ? 1.509 -9.617 -2.062 1.00 95.69 81 GLU A N 1
ATOM 660 C CA . GLU A 1 81 ? 2.754 -9.119 -2.646 1.00 95.69 81 GLU A CA 1
ATOM 661 C C . GLU A 1 81 ? 2.658 -8.978 -4.163 1.00 95.69 81 GLU A C 1
ATOM 663 O O . GLU A 1 81 ? 3.128 -7.993 -4.724 1.00 95.69 81 GLU A O 1
ATOM 668 N N . ARG A 1 82 ? 1.962 -9.906 -4.827 1.00 95.75 82 ARG A N 1
ATOM 669 C CA . ARG A 1 82 ? 1.713 -9.812 -6.263 1.00 95.75 82 ARG A CA 1
ATOM 670 C C . ARG A 1 82 ? 0.926 -8.550 -6.620 1.00 95.75 82 ARG A C 1
ATOM 672 O O . ARG A 1 82 ? 1.258 -7.914 -7.614 1.00 95.75 82 ARG A O 1
ATOM 679 N N . ASP A 1 83 ? -0.078 -8.182 -5.830 1.00 96.94 83 ASP A N 1
ATOM 680 C CA . ASP A 1 83 ? -0.877 -6.975 -6.077 1.00 96.94 83 ASP A CA 1
ATOM 681 C C . ASP A 1 83 ? -0.030 -5.710 -5.901 1.00 96.94 83 ASP A C 1
ATOM 683 O O . ASP A 1 83 ? -0.090 -4.804 -6.734 1.00 96.94 83 ASP A O 1
ATOM 687 N N . ILE A 1 84 ? 0.824 -5.678 -4.869 1.00 96.06 84 ILE A N 1
ATOM 688 C CA . ILE A 1 84 ? 1.778 -4.583 -4.644 1.00 96.06 84 ILE A CA 1
ATOM 689 C C . ILE A 1 84 ? 2.723 -4.426 -5.838 1.00 96.06 84 ILE A C 1
ATOM 691 O O . ILE A 1 84 ? 2.897 -3.311 -6.332 1.00 96.06 84 ILE A O 1
ATOM 695 N N . GLU A 1 85 ? 3.301 -5.520 -6.336 1.00 95.31 85 GLU A N 1
ATOM 696 C CA . GLU A 1 85 ? 4.211 -5.479 -7.486 1.00 95.31 85 GLU A CA 1
ATOM 697 C C . GLU A 1 85 ? 3.501 -5.084 -8.787 1.00 95.31 85 GLU A C 1
ATOM 699 O O . GLU A 1 85 ? 4.045 -4.313 -9.581 1.00 95.31 85 GLU A O 1
ATOM 704 N N . LEU A 1 86 ? 2.267 -5.551 -9.000 1.00 95.62 86 LEU A N 1
ATOM 705 C CA . LEU A 1 86 ? 1.458 -5.152 -10.154 1.00 95.62 86 LEU A CA 1
ATOM 706 C C . LEU A 1 86 ? 1.159 -3.650 -10.133 1.00 95.62 86 LEU A C 1
ATOM 708 O O . LEU A 1 86 ? 1.346 -2.975 -11.146 1.00 95.62 86 LEU A O 1
ATOM 712 N N . LEU A 1 87 ? 0.752 -3.107 -8.983 1.00 94.69 87 LEU A N 1
ATOM 713 C CA . LEU A 1 87 ? 0.496 -1.674 -8.827 1.00 94.69 87 LEU A CA 1
ATOM 714 C C . LEU A 1 87 ? 1.786 -0.858 -8.966 1.00 94.69 87 LEU A C 1
ATOM 716 O O . LEU A 1 87 ? 1.793 0.160 -9.654 1.00 94.69 87 LEU A O 1
ATOM 720 N N . ARG A 1 88 ? 2.905 -1.333 -8.407 1.00 93.12 88 ARG A N 1
ATOM 721 C CA . ARG A 1 88 ? 4.223 -0.701 -8.575 1.00 93.12 88 ARG A CA 1
ATOM 722 C C . ARG A 1 88 ? 4.618 -0.587 -10.046 1.00 93.12 88 ARG A C 1
ATOM 724 O O . ARG A 1 88 ? 5.128 0.457 -10.462 1.00 93.12 88 ARG A O 1
ATOM 731 N N . ALA A 1 89 ? 4.413 -1.653 -10.818 1.00 91.00 89 ALA A N 1
ATOM 732 C CA . ALA A 1 89 ? 4.708 -1.687 -12.247 1.00 91.00 89 ALA A CA 1
ATOM 733 C C . ALA A 1 89 ? 3.715 -0.848 -13.071 1.00 91.00 89 ALA A C 1
ATOM 735 O O . ALA A 1 89 ? 4.089 -0.312 -14.114 1.00 91.00 89 ALA A O 1
ATOM 736 N N . GLY A 1 90 ? 2.476 -0.705 -12.592 1.00 85.69 90 GLY A N 1
ATOM 737 C CA . GLY A 1 90 ? 1.388 -0.014 -13.284 1.00 85.69 90 GLY A CA 1
ATOM 738 C C . GLY A 1 90 ? 1.549 1.504 -13.403 1.00 85.69 90 GLY A C 1
ATOM 739 O O . GLY A 1 90 ? 0.987 2.101 -14.317 1.00 85.69 90 GLY A O 1
ATOM 740 N N . GLY A 1 91 ? 2.328 2.151 -12.533 1.00 84.62 91 GLY A N 1
ATOM 741 C CA . GLY A 1 91 ? 2.565 3.593 -12.631 1.00 84.62 91 GLY A CA 1
ATOM 742 C C . GLY A 1 91 ? 3.305 4.187 -11.437 1.00 84.62 91 GLY A C 1
ATOM 743 O O . GLY A 1 91 ? 3.520 3.518 -10.430 1.00 84.62 91 GLY A O 1
ATOM 744 N N . ILE A 1 92 ? 3.707 5.459 -11.553 1.00 86.12 92 ILE A N 1
ATOM 745 C CA . ILE A 1 92 ? 4.411 6.186 -10.477 1.00 86.12 92 ILE A CA 1
ATOM 746 C C . ILE A 1 92 ? 3.527 6.291 -9.225 1.00 86.12 92 ILE A C 1
ATOM 748 O O . ILE A 1 92 ? 3.993 5.970 -8.137 1.00 86.12 92 ILE A O 1
ATOM 752 N N . HIS A 1 93 ? 2.252 6.648 -9.407 1.00 88.94 93 HIS A N 1
ATOM 753 C CA . HIS A 1 93 ? 1.287 6.899 -8.326 1.00 88.94 93 HIS A CA 1
ATOM 754 C C . HIS A 1 93 ? 0.235 5.795 -8.161 1.00 88.94 93 HIS A C 1
ATOM 756 O O . HIS A 1 93 ? -0.661 5.903 -7.333 1.00 88.94 93 HIS A O 1
ATOM 762 N N . ALA A 1 94 ? 0.339 4.702 -8.921 1.00 92.56 94 ALA A N 1
ATOM 763 C CA . ALA A 1 94 ? -0.731 3.711 -9.023 1.00 92.56 94 ALA A CA 1
ATOM 764 C C . ALA A 1 94 ? -1.104 3.072 -7.673 1.00 92.56 94 ALA A C 1
ATOM 766 O O . ALA A 1 94 ? -2.288 2.906 -7.390 1.00 92.56 94 ALA A O 1
ATOM 767 N N . LEU A 1 95 ? -0.123 2.756 -6.817 1.00 95.06 95 LEU A N 1
ATOM 768 C CA . LEU A 1 95 ? -0.412 2.244 -5.474 1.00 95.06 95 LEU A CA 1
ATOM 769 C C . LEU A 1 95 ? -0.972 3.335 -4.544 1.00 95.06 95 LEU A C 1
ATOM 771 O O . LEU A 1 95 ? -1.861 3.045 -3.755 1.00 95.06 95 LEU A O 1
ATOM 775 N N . GLU A 1 96 ? -0.502 4.581 -4.636 1.00 94.88 96 GLU A N 1
ATOM 776 C CA . GLU A 1 96 ? -1.012 5.694 -3.815 1.00 94.88 96 GLU A CA 1
ATOM 777 C C . GLU A 1 96 ? -2.485 5.975 -4.126 1.00 94.88 96 GLU A C 1
ATOM 779 O O . GLU A 1 96 ? -3.310 6.065 -3.219 1.00 94.88 96 GLU A O 1
ATOM 784 N N . ASP A 1 97 ? -2.829 6.043 -5.409 1.00 94.81 97 ASP A N 1
ATOM 785 C CA . ASP A 1 97 ? -4.196 6.292 -5.863 1.00 94.81 97 ASP A CA 1
ATOM 786 C C . ASP A 1 97 ? -5.117 5.111 -5.540 1.00 94.81 97 ASP A C 1
ATOM 788 O O . ASP A 1 97 ? -6.267 5.302 -5.139 1.00 94.81 97 ASP A O 1
ATOM 792 N N . PHE A 1 98 ? -4.603 3.880 -5.654 1.00 95.81 98 PHE A N 1
ATOM 793 C CA . PHE A 1 98 ? -5.329 2.685 -5.237 1.00 95.81 98 PHE A CA 1
ATOM 794 C C . PHE A 1 98 ? -5.641 2.718 -3.737 1.00 95.81 98 PHE A C 1
ATOM 796 O O . PHE A 1 98 ? -6.789 2.506 -3.349 1.00 95.81 98 PHE A O 1
ATOM 803 N N . LEU A 1 99 ? -4.642 2.999 -2.895 1.00 95.44 99 LEU A N 1
ATOM 804 C CA . LEU A 1 99 ? -4.814 3.052 -1.445 1.00 95.44 99 LEU A CA 1
ATOM 805 C C . LEU A 1 99 ? -5.757 4.180 -1.028 1.00 95.44 99 LEU A C 1
ATOM 807 O O . LEU A 1 99 ? -6.632 3.939 -0.206 1.00 95.44 99 LEU A O 1
ATOM 811 N N . ALA A 1 10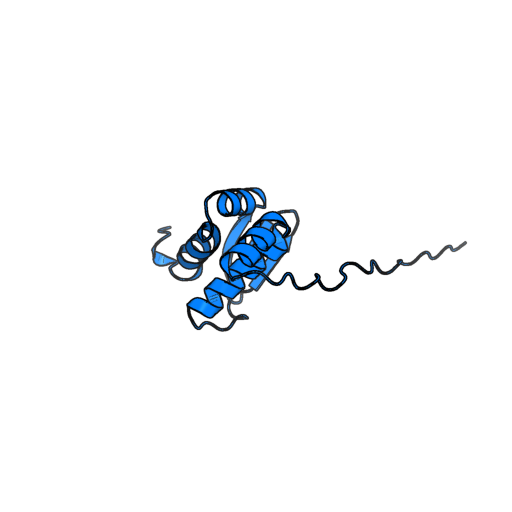0 ? -5.631 5.376 -1.608 1.00 94.44 100 ALA A N 1
ATOM 812 C CA . ALA A 1 100 ? -6.517 6.496 -1.294 1.00 94.44 100 ALA A CA 1
ATOM 813 C C . ALA A 1 100 ? -7.988 6.134 -1.548 1.00 94.44 100 ALA A C 1
ATOM 815 O O . ALA A 1 100 ? -8.820 6.279 -0.655 1.00 94.44 100 ALA A O 1
ATOM 816 N N . ARG A 1 101 ? -8.286 5.548 -2.715 1.00 93.88 101 ARG A N 1
ATOM 817 C CA . ARG A 1 101 ? -9.647 5.123 -3.063 1.00 93.88 101 ARG A CA 1
ATOM 818 C C . ARG A 1 101 ? -10.202 4.070 -2.102 1.00 93.88 101 ARG A C 1
ATOM 820 O O . ARG A 1 101 ? -11.344 4.171 -1.686 1.00 93.88 101 ARG A O 1
ATOM 827 N N . HIS A 1 102 ? -9.418 3.051 -1.754 1.00 92.50 102 HIS A N 1
ATOM 828 C CA . HIS A 1 102 ? -9.944 1.911 -0.990 1.00 92.50 102 HIS A CA 1
ATOM 829 C C . HIS A 1 102 ? -9.896 2.108 0.528 1.00 92.50 102 HIS A C 1
ATOM 831 O O . HIS A 1 102 ? -10.657 1.466 1.243 1.00 92.50 102 HIS A O 1
ATOM 837 N N . LEU A 1 103 ? -9.002 2.960 1.037 1.00 91.81 103 LEU A N 1
ATOM 838 C CA . LEU A 1 103 ? -8.855 3.184 2.476 1.00 91.81 103 LEU A CA 1
ATOM 839 C C . LEU A 1 103 ? -9.650 4.387 2.983 1.00 91.81 103 LEU A C 1
ATOM 841 O O . LEU A 1 103 ? -9.998 4.415 4.162 1.00 91.81 103 LEU A O 1
ATOM 845 N N . LEU A 1 104 ? -9.891 5.386 2.130 1.00 88.31 104 LEU A N 1
ATOM 846 C CA . LEU A 1 104 ? -10.493 6.658 2.540 1.00 88.31 104 LEU A CA 1
ATOM 847 C C . LEU A 1 104 ? -11.902 6.860 1.980 1.00 88.31 104 LEU A C 1
ATOM 849 O O . LEU A 1 104 ? -12.689 7.580 2.586 1.00 88.31 104 LEU A O 1
ATOM 853 N N . GLU A 1 105 ? -12.243 6.178 0.884 1.00 78.56 105 GLU A N 1
ATOM 854 C CA . GLU A 1 105 ? -13.570 6.221 0.258 1.00 78.56 105 GLU A CA 1
ATOM 855 C C . GLU A 1 105 ? -14.225 4.822 0.230 1.00 78.56 105 GLU A C 1
ATOM 857 O O . GLU A 1 105 ? -14.531 4.296 -0.844 1.00 78.56 105 GLU A O 1
ATOM 862 N N . PRO A 1 106 ? -14.464 4.176 1.391 1.00 59.22 106 PRO A N 1
ATOM 863 C CA . PRO A 1 106 ? -15.007 2.816 1.428 1.00 59.22 106 PRO A CA 1
ATOM 864 C C . PRO A 1 106 ? -16.396 2.690 0.770 1.00 59.22 106 PRO A C 1
ATOM 866 O O . PRO A 1 106 ? -16.746 1.609 0.305 1.00 59.22 106 PRO A O 1
ATOM 869 N N . GLU A 1 107 ? -17.160 3.783 0.637 1.00 53.50 107 GLU A N 1
ATOM 870 C CA . GLU A 1 107 ? -18.472 3.790 -0.036 1.00 53.50 107 GLU A CA 1
ATOM 871 C C . GLU A 1 107 ? -18.402 3.562 -1.562 1.00 53.50 107 GLU A C 1
ATOM 873 O O . GLU A 1 107 ? -19.416 3.249 -2.184 1.00 53.50 107 GLU A O 1
ATOM 878 N N . ALA A 1 108 ? -17.220 3.648 -2.185 1.00 47.62 108 ALA A N 1
ATOM 879 C CA . ALA A 1 108 ? -17.040 3.306 -3.601 1.00 47.62 108 ALA A CA 1
ATOM 880 C C . ALA A 1 108 ? -16.864 1.792 -3.843 1.00 47.62 108 ALA A C 1
ATOM 882 O O . ALA A 1 108 ? -16.948 1.332 -4.986 1.00 47.62 108 ALA A O 1
ATOM 883 N N . ALA A 1 109 ? -16.638 1.007 -2.786 1.00 47.72 109 ALA A N 1
ATOM 884 C CA . ALA A 1 109 ? -16.549 -0.448 -2.827 1.00 47.72 109 ALA A CA 1
ATOM 885 C C . ALA A 1 109 ? -17.872 -1.054 -2.337 1.00 47.72 109 ALA A C 1
ATOM 887 O O . ALA A 1 109 ? -17.923 -1.694 -1.293 1.00 47.72 109 ALA A O 1
ATOM 888 N N . GLY A 1 110 ? -18.954 -0.806 -3.081 1.00 39.47 110 GLY A N 1
ATOM 889 C CA . GLY A 1 110 ? -20.282 -1.338 -2.784 1.00 39.47 110 GLY A CA 1
ATOM 890 C C . GLY A 1 110 ? -20.258 -2.848 -2.542 1.00 39.47 110 GLY A C 1
ATOM 891 O O . GLY A 1 110 ? -20.141 -3.639 -3.478 1.00 39.47 110 GLY A O 1
ATOM 892 N N . ILE A 1 111 ? -20.383 -3.227 -1.275 1.00 42.75 111 ILE A N 1
ATOM 893 C CA . ILE A 1 111 ? -20.829 -4.542 -0.837 1.00 42.75 111 ILE A CA 1
ATOM 894 C C . ILE A 1 111 ? -22.018 -4.258 0.082 1.00 42.75 111 ILE A C 1
ATOM 896 O O . ILE A 1 111 ? -21.848 -3.996 1.271 1.00 42.75 111 ILE A O 1
ATOM 900 N N . GLU A 1 112 ? -23.203 -4.212 -0.531 1.00 35.84 112 GLU A N 1
ATOM 901 C CA . GLU A 1 112 ? -24.475 -4.485 0.151 1.00 35.84 112 GLU A CA 1
ATOM 902 C C . GLU A 1 112 ? -24.591 -5.984 0.463 1.00 35.84 112 GLU A C 1
ATOM 904 O O . GLU A 1 112 ? -24.111 -6.803 -0.361 1.00 35.84 112 GLU A O 1
#

Secondary structure (DSSP, 8-state):
-------------PPPP-----HHHHHHHHHHHS-HHHHHHHHHHHHHHHTT--TTSSEEEEETTEEEEEETTEEEEEEEHHHHHHHHHH-SSHHHHHHHHHHH-GGGS---

Sequence (112 aa):
MLKEKNSEKEDCGRPFRRIAGGSGFADSIFRTQADSRNYAYSMLRRVLRREELDEESIRMFCRTGMFVFMKEEDVLLILTERDIELLRAGGIHALEDFLARHLLEPEAAGIE